Protein AF-X0WQC2-F1 (afdb_monomer_lite)

Foldseek 3Di:
DDWDDDPNDIDDDDADPDLVVQLVVCVVCVCVVQHVQKDKAQDQDWDDDDQFIDRARIKMWGCPDPPDIDIDGDHRDHPVDDPCVPGGHRDD

Sequence (92 aa):
MERLSYKGKVFTFYEYSRESDFERDVIEHSKEIFGPKSLYIDIKKKIKKDNIITIPDGYLIDFSFEGDPRIYIVENELVSHDPYAKEGQVLK

Secondary structure (DSSP, 8-state):
--EEEETTEEEEPPPPS-HHHHHHHHHHTHHHHH-TTEEEE---PPEEETTEEE-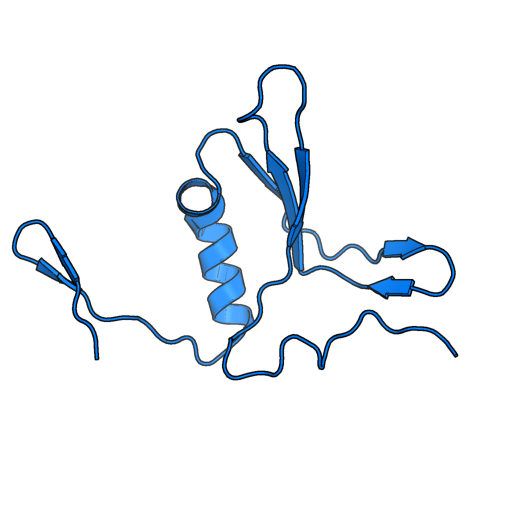-SEEEEE--STT--EEEEE----TTS-TTTT--EE--

Structure (mmCIF, N/CA/C/O backbone):
data_AF-X0WQC2-F1
#
_entry.id   AF-X0WQC2-F1
#
loop_
_atom_site.group_PDB
_atom_site.id
_atom_site.type_symbol
_atom_site.label_atom_id
_atom_site.label_alt_id
_atom_site.label_comp_id
_atom_site.label_asym_id
_atom_site.label_entity_id
_atom_site.label_seq_id
_atom_site.pdbx_PDB_ins_code
_atom_site.Cartn_x
_atom_site.Cartn_y
_atom_site.Cartn_z
_atom_site.occupancy
_atom_site.B_iso_or_equiv
_atom_site.auth_seq_id
_atom_site.auth_comp_id
_atom_site.auth_asym_id
_atom_site.auth_atom_id
_atom_site.pdbx_PDB_model_num
ATOM 1 N N . MET A 1 1 ? 11.322 -12.115 -19.188 1.00 55.62 1 MET A N 1
ATOM 2 C CA . MET A 1 1 ? 10.135 -11.237 -19.122 1.00 55.62 1 MET A CA 1
ATOM 3 C C . MET A 1 1 ? 8.902 -12.107 -19.041 1.00 55.62 1 MET A C 1
ATOM 5 O O . MET A 1 1 ? 8.475 -12.656 -20.052 1.00 55.62 1 MET A O 1
ATOM 9 N N . GLU A 1 2 ? 8.379 -12.280 -17.835 1.00 71.19 2 GLU A N 1
ATOM 10 C CA . GLU A 1 2 ? 7.093 -12.936 -17.622 1.00 71.19 2 GLU A CA 1
ATOM 11 C C . GLU A 1 2 ? 5.984 -11.986 -18.095 1.00 71.19 2 GLU A C 1
ATOM 13 O O . GLU A 1 2 ? 6.027 -10.785 -17.828 1.00 71.19 2 GLU A O 1
ATOM 18 N N . ARG A 1 3 ? 5.042 -12.492 -18.896 1.00 80.75 3 ARG A N 1
ATOM 19 C CA . ARG A 1 3 ? 3.916 -11.716 -19.432 1.00 80.75 3 ARG A CA 1
ATOM 20 C C . ARG A 1 3 ? 2.637 -12.239 -18.805 1.00 80.75 3 ARG A C 1
ATOM 22 O O . ARG A 1 3 ? 2.394 -13.444 -18.840 1.00 80.75 3 ARG A O 1
ATOM 29 N N . LEU A 1 4 ? 1.808 -11.341 -18.287 1.00 87.12 4 LEU A N 1
ATOM 30 C CA . LEU A 1 4 ? 0.505 -11.696 -17.735 1.00 87.12 4 LEU A CA 1
ATOM 31 C C . LEU A 1 4 ? -0.553 -11.569 -18.836 1.00 87.12 4 LEU A C 1
ATOM 33 O O . LEU A 1 4 ? -0.697 -10.509 -19.440 1.00 87.12 4 LEU A O 1
ATOM 37 N N . SER A 1 5 ? -1.302 -12.640 -19.103 1.00 89.88 5 SER A N 1
ATOM 38 C CA . SER A 1 5 ? -2.451 -12.606 -20.016 1.00 89.88 5 SER A CA 1
ATOM 39 C C . SER A 1 5 ? -3.745 -12.607 -19.212 1.00 89.88 5 SER A C 1
ATOM 41 O O . SER A 1 5 ? -4.004 -13.539 -18.451 1.00 89.88 5 SER A O 1
ATOM 43 N N . TYR A 1 6 ? -4.567 -11.573 -19.377 1.00 90.69 6 TYR A N 1
ATOM 44 C CA . TYR A 1 6 ? -5.858 -11.464 -18.703 1.00 90.69 6 TYR A CA 1
ATOM 45 C C . TYR A 1 6 ? -6.909 -10.849 -19.631 1.00 90.69 6 TYR A C 1
ATOM 47 O O . TYR A 1 6 ? -6.708 -9.771 -20.190 1.00 90.69 6 TYR A O 1
ATOM 55 N N . LYS A 1 7 ? -8.044 -11.545 -19.807 1.00 91.94 7 LYS A N 1
ATOM 56 C CA . LYS A 1 7 ? -9.178 -11.127 -20.662 1.00 91.94 7 LYS A CA 1
ATOM 57 C C . LYS A 1 7 ? -8.766 -10.679 -22.077 1.00 91.94 7 LYS A C 1
ATOM 59 O O . LYS A 1 7 ? -9.263 -9.681 -22.592 1.00 91.94 7 LYS A O 1
ATOM 64 N N . GLY A 1 8 ? -7.837 -11.405 -22.701 1.00 92.06 8 GLY A N 1
ATOM 65 C CA . GLY A 1 8 ? -7.358 -11.104 -24.057 1.00 92.06 8 GLY A CA 1
ATOM 66 C C . GLY A 1 8 ? -6.406 -9.906 -24.152 1.00 92.06 8 GLY A C 1
ATOM 67 O O . GLY A 1 8 ? -6.042 -9.513 -25.256 1.00 92.06 8 GLY A O 1
ATOM 68 N N . LYS A 1 9 ? -5.983 -9.334 -23.019 1.00 93.69 9 LYS A N 1
ATOM 69 C CA . LYS A 1 9 ? -4.934 -8.314 -22.947 1.00 93.69 9 LYS A CA 1
ATOM 70 C C . LYS A 1 9 ? -3.654 -8.925 -22.392 1.00 93.69 9 LYS A C 1
ATOM 72 O O . LYS A 1 9 ? -3.700 -9.747 -21.478 1.00 93.69 9 LYS A O 1
ATOM 77 N N . VAL A 1 10 ? -2.524 -8.501 -22.947 1.00 92.00 10 VAL A N 1
ATOM 78 C CA . VAL A 1 10 ? -1.192 -8.874 -22.468 1.00 92.00 10 VAL A CA 1
ATOM 79 C C . VAL A 1 10 ? -0.621 -7.691 -21.706 1.00 92.00 10 VAL A C 1
ATOM 81 O O . VAL A 1 10 ? -0.519 -6.594 -22.249 1.00 92.00 10 VAL A O 1
ATOM 84 N N . PHE A 1 11 ? -0.259 -7.930 -20.456 1.00 90.81 11 PHE A N 1
ATOM 85 C CA . PHE A 1 11 ? 0.365 -6.960 -19.575 1.00 90.81 11 PHE A CA 1
ATOM 86 C C . PHE A 1 11 ? 1.849 -7.286 -19.448 1.00 90.81 11 PHE A C 1
ATOM 88 O O . PHE A 1 11 ? 2.257 -8.453 -19.392 1.00 90.81 11 PHE A O 1
ATOM 95 N N . THR A 1 12 ? 2.650 -6.234 -19.405 1.00 88.75 12 THR A N 1
ATOM 96 C CA . THR A 1 12 ? 4.071 -6.289 -19.078 1.00 88.75 12 THR A CA 1
ATOM 97 C C . THR A 1 12 ? 4.276 -5.633 -17.728 1.00 88.75 12 THR A C 1
ATOM 99 O O . THR A 1 12 ? 3.562 -4.690 -17.391 1.00 88.75 12 THR A O 1
ATOM 102 N N . PHE A 1 13 ? 5.257 -6.118 -16.974 1.00 85.75 13 PHE A N 1
ATOM 103 C CA . PHE A 1 13 ? 5.668 -5.447 -15.751 1.00 85.75 13 PHE A CA 1
ATOM 104 C C . PHE A 1 13 ? 6.110 -4.018 -16.059 1.00 85.75 13 PHE A C 1
ATOM 106 O O . PHE A 1 13 ? 6.793 -3.770 -17.056 1.00 85.75 13 PHE A O 1
ATOM 113 N N . TYR A 1 14 ? 5.664 -3.095 -15.216 1.00 86.12 14 TYR A N 1
ATOM 114 C CA . TYR A 1 14 ? 6.130 -1.722 -15.212 1.00 86.12 14 TYR A CA 1
ATOM 115 C C . TYR A 1 14 ? 7.230 -1.604 -14.161 1.00 86.12 14 TYR A C 1
ATOM 117 O O . TYR A 1 14 ? 7.024 -1.974 -13.007 1.00 86.12 14 TYR A O 1
ATOM 125 N N . GLU A 1 15 ? 8.402 -1.139 -14.582 1.00 87.38 15 GLU A N 1
ATOM 126 C CA . GLU A 1 15 ? 9.534 -0.893 -13.695 1.00 87.38 15 GLU A CA 1
ATOM 127 C C . GLU A 1 15 ? 9.615 0.604 -13.408 1.00 87.38 15 GLU A C 1
ATOM 129 O O . GLU A 1 15 ? 9.659 1.429 -14.323 1.00 87.38 15 GLU A O 1
ATOM 134 N N . TYR A 1 16 ? 9.629 0.951 -12.126 1.00 89.19 16 TYR A N 1
ATOM 135 C CA . TYR A 1 16 ? 9.786 2.326 -11.680 1.00 89.19 16 TYR A CA 1
ATOM 136 C C . TYR A 1 16 ? 11.263 2.711 -11.669 1.00 89.19 16 TYR A C 1
ATOM 138 O O . TYR A 1 16 ? 12.106 1.976 -11.162 1.00 89.19 16 TYR A O 1
ATOM 146 N N . SER A 1 17 ? 11.571 3.907 -12.173 1.00 87.38 17 SER A N 1
ATOM 147 C CA . SER A 1 17 ? 12.932 4.461 -12.130 1.00 87.38 17 SER A CA 1
ATOM 148 C C . SER A 1 17 ? 13.222 5.256 -10.854 1.00 87.38 17 SER A C 1
ATOM 150 O O . SER A 1 17 ? 14.374 5.595 -10.591 1.00 87.38 17 SER A O 1
ATOM 152 N N . ARG A 1 18 ? 12.183 5.640 -10.101 1.00 88.44 18 ARG A N 1
ATOM 153 C CA . ARG A 1 18 ? 12.280 6.468 -8.893 1.00 88.44 18 ARG A CA 1
ATOM 154 C C . ARG A 1 18 ? 11.310 5.976 -7.831 1.00 88.44 18 ARG A C 1
ATOM 156 O O . ARG A 1 18 ? 10.144 5.735 -8.134 1.00 88.44 18 ARG A O 1
ATOM 163 N N . GLU A 1 19 ? 11.778 5.945 -6.588 1.00 87.00 19 GLU A N 1
ATOM 164 C CA . GLU A 1 19 ? 10.954 5.630 -5.414 1.00 87.00 19 GLU A CA 1
ATOM 165 C C . GLU A 1 19 ? 9.772 6.592 -5.278 1.00 87.00 19 GLU A C 1
ATOM 167 O O . GLU A 1 19 ? 8.667 6.153 -5.015 1.00 87.00 19 GLU A O 1
ATOM 172 N N . SER A 1 20 ? 9.950 7.882 -5.582 1.00 90.12 20 SER A N 1
ATOM 173 C CA . SER A 1 20 ? 8.861 8.866 -5.509 1.00 90.12 20 SER A CA 1
ATOM 174 C C . SER A 1 20 ? 7.710 8.598 -6.484 1.00 90.12 20 SER A C 1
ATOM 176 O O . SER A 1 20 ? 6.562 8.918 -6.190 1.00 90.12 20 SER A O 1
ATOM 178 N N . ASP A 1 21 ? 8.014 8.065 -7.673 1.00 91.75 21 ASP A N 1
ATOM 179 C CA . ASP A 1 21 ? 6.978 7.717 -8.649 1.00 91.75 21 ASP A CA 1
ATOM 180 C C . ASP A 1 21 ? 6.255 6.434 -8.224 1.00 91.75 21 ASP A C 1
ATOM 182 O O . ASP A 1 21 ? 5.040 6.345 -8.371 1.00 91.75 21 ASP A O 1
ATOM 186 N N . PHE A 1 22 ? 6.986 5.482 -7.637 1.00 91.94 22 PHE A N 1
ATOM 187 C CA . PHE A 1 22 ? 6.402 4.277 -7.055 1.00 91.94 22 PHE A CA 1
ATOM 188 C C . PHE A 1 22 ? 5.507 4.600 -5.852 1.00 91.94 22 PHE A C 1
ATOM 190 O O . PHE A 1 22 ? 4.359 4.169 -5.804 1.00 91.94 22 PHE A O 1
ATOM 197 N N . GLU A 1 23 ? 5.996 5.421 -4.923 1.00 92.50 23 GLU A N 1
ATOM 198 C CA . GLU A 1 23 ? 5.267 5.882 -3.741 1.00 92.50 23 GLU A CA 1
ATOM 199 C C . GLU A 1 23 ? 3.949 6.569 -4.129 1.00 92.50 23 GLU A C 1
ATOM 201 O O . GLU A 1 23 ? 2.902 6.263 -3.558 1.00 92.50 23 GLU A O 1
ATOM 206 N N . ARG A 1 24 ? 3.972 7.442 -5.148 1.00 94.19 24 ARG A N 1
ATOM 207 C CA . ARG A 1 24 ? 2.764 8.115 -5.651 1.00 94.19 24 ARG A CA 1
ATOM 208 C C . ARG A 1 24 ? 1.704 7.117 -6.110 1.00 94.19 24 ARG A C 1
ATOM 210 O O . ARG A 1 24 ? 0.541 7.260 -5.739 1.00 94.19 24 ARG A O 1
ATOM 217 N N . ASP A 1 25 ? 2.098 6.119 -6.891 1.00 95.12 25 ASP A N 1
ATOM 218 C CA . ASP A 1 25 ? 1.163 5.124 -7.412 1.00 95.12 25 ASP A CA 1
ATOM 219 C C . ASP A 1 25 ? 0.658 4.189 -6.294 1.00 95.12 25 ASP A C 1
ATOM 221 O O . ASP A 1 25 ? -0.505 3.781 -6.309 1.00 95.12 25 ASP A O 1
ATOM 225 N N . VAL A 1 26 ? 1.481 3.900 -5.274 1.00 94.44 26 VAL A N 1
ATOM 226 C CA . VAL A 1 26 ? 1.046 3.173 -4.065 1.00 94.44 26 VAL A CA 1
ATOM 227 C C . VAL A 1 26 ? -0.015 3.961 -3.296 1.00 94.44 26 VAL A C 1
ATOM 229 O O . VAL A 1 26 ? -0.999 3.374 -2.847 1.00 94.44 26 VAL A O 1
ATOM 232 N N . ILE A 1 27 ? 0.145 5.281 -3.159 1.00 94.69 27 ILE A N 1
ATOM 233 C CA . ILE A 1 27 ? -0.858 6.152 -2.528 1.00 94.69 27 ILE A CA 1
ATOM 234 C C . ILE A 1 27 ? -2.160 6.127 -3.338 1.00 94.69 27 ILE A C 1
ATOM 236 O O . ILE A 1 27 ? -3.234 5.882 -2.772 1.00 94.69 27 ILE A O 1
ATOM 240 N N . GLU A 1 28 ? -2.061 6.346 -4.654 1.00 96.75 28 GLU A N 1
ATOM 241 C CA . GLU A 1 28 ? -3.201 6.403 -5.578 1.00 96.75 28 GLU A CA 1
ATOM 242 C C . GLU A 1 28 ? -4.009 5.100 -5.579 1.00 96.75 28 GLU A C 1
ATOM 244 O O . GLU A 1 28 ? -5.239 5.138 -5.545 1.00 96.75 28 GLU A O 1
ATOM 249 N N . HIS A 1 29 ? -3.324 3.956 -5.540 1.00 96.38 29 HIS A N 1
ATOM 250 C CA . HIS A 1 29 ? -3.928 2.624 -5.607 1.00 96.38 29 HIS A CA 1
ATOM 251 C C . HIS A 1 29 ? -3.917 1.877 -4.268 1.00 96.38 29 HIS A C 1
ATOM 253 O O . HIS A 1 29 ? -3.983 0.645 -4.213 1.00 96.38 29 HIS A O 1
ATOM 259 N N . SER A 1 30 ? -3.828 2.606 -3.155 1.00 95.88 30 SER A N 1
ATOM 260 C CA . SER A 1 30 ? -3.678 2.017 -1.818 1.00 95.88 30 SER A CA 1
ATOM 261 C C . SER A 1 30 ? -4.810 1.047 -1.456 1.00 95.88 30 SER A C 1
ATOM 263 O O . SER A 1 30 ? -4.581 0.041 -0.783 1.00 95.88 30 SER A O 1
ATOM 265 N N . LYS A 1 31 ? -6.034 1.295 -1.932 1.00 95.38 31 LYS A N 1
ATOM 266 C CA . LYS A 1 31 ? -7.195 0.423 -1.694 1.00 95.38 31 LYS A CA 1
ATOM 267 C C . LYS A 1 31 ? -7.140 -0.869 -2.499 1.00 95.38 31 LYS A C 1
ATOM 269 O O . LYS A 1 31 ? -7.603 -1.900 -2.014 1.00 95.38 31 LYS A O 1
ATOM 274 N N . GLU A 1 32 ? -6.596 -0.829 -3.705 1.00 96.00 32 GLU A N 1
ATOM 275 C CA . GLU A 1 32 ? -6.385 -1.992 -4.559 1.00 96.00 32 GLU A CA 1
ATOM 276 C C . GLU A 1 32 ? -5.225 -2.850 -4.045 1.00 96.00 32 GLU A C 1
ATOM 278 O O . GLU A 1 32 ? -5.311 -4.076 -4.092 1.00 96.00 32 GLU A O 1
ATOM 283 N N . ILE A 1 33 ? -4.175 -2.213 -3.519 1.00 94.81 33 ILE A N 1
ATOM 284 C CA . ILE A 1 33 ? -2.967 -2.876 -3.012 1.00 94.81 33 ILE A CA 1
ATOM 285 C C . ILE A 1 33 ? -3.218 -3.510 -1.639 1.00 94.81 33 ILE A C 1
ATOM 287 O O . ILE A 1 33 ? -2.978 -4.702 -1.453 1.00 94.81 33 ILE A O 1
ATOM 291 N N . PHE A 1 34 ? -3.710 -2.729 -0.674 1.00 94.81 34 PHE A N 1
ATOM 292 C CA . PHE A 1 34 ? -3.877 -3.169 0.719 1.00 94.81 34 PHE A CA 1
ATOM 293 C C . PHE A 1 34 ? -5.288 -3.677 1.033 1.00 94.81 34 PHE A C 1
ATOM 295 O O . PHE A 1 34 ? -5.553 -4.188 2.120 1.00 94.81 34 PHE A O 1
ATOM 302 N N . GLY A 1 35 ? -6.210 -3.547 0.082 1.00 94.75 35 GLY A N 1
ATOM 303 C CA . GLY A 1 35 ? -7.585 -4.003 0.201 1.00 94.75 35 GLY A CA 1
ATOM 304 C C . GLY A 1 35 ? -8.556 -2.929 0.712 1.00 94.75 35 GLY A C 1
ATOM 305 O O . GLY A 1 35 ? -8.174 -1.937 1.341 1.00 94.75 35 GLY A O 1
ATOM 306 N N . PRO A 1 36 ? -9.867 -3.125 0.483 1.00 95.38 36 PRO A N 1
ATOM 307 C CA . PRO A 1 36 ? -10.887 -2.109 0.745 1.00 95.38 36 PRO A CA 1
ATOM 308 C C . PRO A 1 36 ? -11.074 -1.802 2.239 1.00 95.38 36 PRO A C 1
ATOM 310 O O . PRO A 1 36 ? -11.394 -0.663 2.595 1.00 95.38 36 PRO A O 1
ATOM 313 N N . LYS A 1 37 ? -10.835 -2.798 3.108 1.00 96.12 37 LYS A N 1
ATOM 314 C CA . LYS A 1 37 ? -10.909 -2.709 4.577 1.00 96.12 37 LYS A CA 1
ATOM 315 C C . LYS A 1 37 ? -9.607 -2.189 5.210 1.00 96.12 37 LYS A C 1
ATOM 317 O O . LYS A 1 37 ? -9.319 -2.505 6.354 1.00 96.12 37 LYS A O 1
ATOM 322 N N . SER A 1 38 ? -8.825 -1.390 4.495 1.00 95.81 38 SER A N 1
ATOM 323 C CA . SER A 1 38 ? -7.598 -0.787 5.022 1.00 95.81 38 SER A CA 1
ATOM 324 C C . SER A 1 38 ? -7.648 0.743 4.974 1.00 95.81 38 SER A C 1
ATOM 326 O O . SER A 1 38 ? -8.442 1.319 4.232 1.00 95.81 38 SER A O 1
ATOM 328 N N . LEU A 1 39 ? -6.831 1.426 5.766 1.00 95.56 39 LEU A N 1
ATOM 329 C CA . LEU A 1 39 ? -6.623 2.870 5.714 1.00 95.56 39 LEU A CA 1
ATOM 330 C C . LEU A 1 39 ? -5.124 3.136 5.623 1.00 95.56 39 LEU A C 1
ATOM 332 O O . LEU A 1 39 ? -4.407 2.967 6.608 1.00 95.56 39 LEU A O 1
ATOM 336 N N . TYR A 1 40 ? -4.676 3.547 4.439 1.00 96.44 40 TYR A N 1
ATOM 337 C CA . TYR A 1 40 ? -3.320 4.033 4.225 1.00 96.44 40 TYR A CA 1
ATOM 338 C C . TYR A 1 40 ? -3.236 5.517 4.594 1.00 96.44 40 TYR A C 1
ATOM 340 O O . TYR A 1 40 ? -4.107 6.309 4.228 1.00 96.44 40 TYR A O 1
ATOM 348 N N . ILE A 1 41 ? -2.207 5.879 5.349 1.00 95.00 41 ILE A N 1
ATOM 349 C CA . ILE A 1 41 ? -1.963 7.222 5.865 1.00 95.00 41 ILE A CA 1
ATOM 350 C C . ILE A 1 41 ? -0.589 7.658 5.356 1.00 95.00 41 ILE A C 1
ATOM 352 O O . ILE A 1 41 ? 0.441 7.248 5.895 1.00 95.00 41 ILE A O 1
ATOM 356 N N . ASP A 1 42 ? -0.603 8.507 4.332 1.00 92.75 42 ASP A N 1
ATOM 357 C CA . ASP A 1 42 ? 0.576 9.160 3.761 1.00 92.75 42 ASP A CA 1
ATOM 358 C C . ASP A 1 42 ? 1.020 10.328 4.658 1.00 92.75 42 ASP A C 1
ATOM 360 O O . ASP A 1 42 ? 0.652 11.489 4.464 1.00 92.75 42 ASP A O 1
ATOM 364 N N . ILE A 1 43 ? 1.722 10.001 5.744 1.00 88.94 43 ILE A N 1
ATOM 365 C CA . ILE A 1 43 ? 2.319 10.991 6.642 1.00 88.94 43 ILE A CA 1
ATOM 366 C C . ILE A 1 43 ? 3.739 10.554 6.980 1.00 88.94 43 ILE A C 1
ATOM 368 O O . ILE A 1 43 ? 3.948 9.636 7.775 1.00 88.94 43 ILE A O 1
ATOM 372 N N . LYS A 1 44 ? 4.717 11.332 6.511 1.00 86.31 44 LYS A N 1
ATOM 373 C CA . LYS A 1 44 ? 6.137 11.174 6.857 1.00 86.31 44 LYS A CA 1
ATOM 374 C C . LYS A 1 44 ? 6.434 11.709 8.258 1.00 86.31 44 LYS A C 1
ATOM 376 O O . LYS A 1 44 ? 7.013 12.782 8.445 1.00 86.31 44 LYS A O 1
ATOM 381 N N . LYS A 1 45 ? 5.982 10.982 9.283 1.00 84.69 45 LYS A N 1
ATOM 382 C CA . LYS A 1 45 ? 6.198 11.339 10.693 1.00 84.69 45 LYS A CA 1
ATOM 383 C C . LYS A 1 45 ? 7.344 10.537 11.286 1.00 84.69 45 LYS A C 1
ATOM 385 O O . LYS A 1 45 ? 7.242 9.326 11.434 1.00 84.69 45 LYS A O 1
ATOM 390 N N . LYS A 1 46 ? 8.387 11.249 11.721 1.00 82.25 46 LYS A N 1
ATOM 391 C CA . LYS A 1 46 ? 9.538 10.682 12.430 1.00 82.25 46 LYS A CA 1
ATOM 392 C C . LYS A 1 46 ? 9.100 9.902 13.672 1.00 82.25 46 LYS A C 1
ATOM 394 O O . LYS A 1 46 ? 8.484 10.472 14.576 1.00 82.25 46 LYS A O 1
ATOM 399 N N . ILE A 1 47 ? 9.490 8.635 13.740 1.00 81.69 47 ILE A N 1
ATOM 400 C CA . ILE A 1 47 ? 9.369 7.792 14.925 1.00 81.69 47 ILE A CA 1
ATOM 401 C C . ILE A 1 47 ? 10.733 7.750 15.606 1.00 81.69 47 ILE A C 1
ATOM 403 O O . ILE A 1 47 ? 11.767 7.551 14.966 1.00 81.69 47 ILE A O 1
ATOM 407 N N . LYS A 1 48 ? 10.731 7.948 16.924 1.00 80.88 48 LYS A N 1
ATOM 408 C CA . LYS A 1 48 ? 11.903 7.752 17.770 1.00 80.88 48 LYS A CA 1
ATOM 409 C C . LYS A 1 48 ? 11.526 6.811 18.901 1.00 80.88 48 LYS A C 1
ATOM 411 O O . LYS A 1 48 ? 10.646 7.141 19.696 1.00 80.88 48 LYS A O 1
ATOM 416 N N . LYS A 1 49 ? 12.202 5.671 18.982 1.00 78.62 49 LYS A N 1
ATOM 417 C CA . LYS A 1 49 ? 12.119 4.767 20.127 1.00 78.62 49 LYS A CA 1
ATOM 418 C C . LYS A 1 49 ? 13.521 4.280 20.454 1.00 78.62 49 LYS A C 1
ATOM 420 O O . LYS A 1 49 ? 14.193 3.723 19.592 1.00 78.62 49 LYS A O 1
ATOM 425 N N . ASP A 1 50 ? 13.950 4.530 21.686 1.00 82.81 50 ASP A N 1
ATOM 426 C CA . ASP A 1 50 ? 15.302 4.235 22.159 1.00 82.81 50 ASP A CA 1
ATOM 427 C C . ASP A 1 50 ? 16.367 4.808 21.197 1.00 82.81 50 ASP A C 1
ATOM 429 O O . ASP A 1 50 ? 16.384 6.022 20.953 1.00 82.81 50 ASP A O 1
ATOM 433 N N . ASN A 1 51 ? 17.207 3.946 20.616 1.00 75.62 51 ASN A N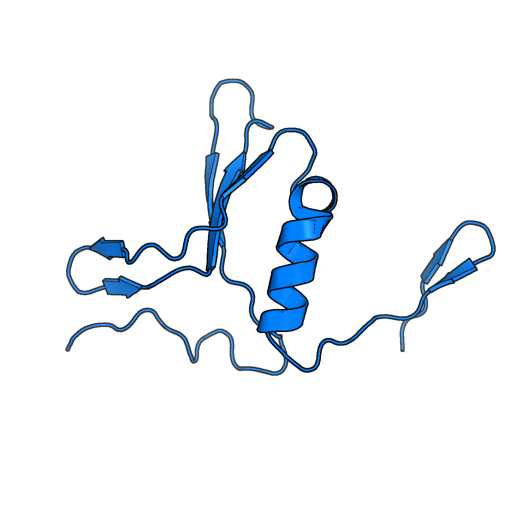 1
ATOM 434 C CA . ASN A 1 51 ? 18.260 4.318 19.665 1.00 75.62 51 ASN A CA 1
ATOM 435 C C . ASN A 1 51 ? 17.827 4.255 18.192 1.00 75.62 51 ASN A C 1
ATOM 437 O O . ASN A 1 51 ? 18.648 4.530 17.319 1.00 75.62 51 ASN A O 1
ATOM 441 N N . ILE A 1 52 ? 16.570 3.907 17.901 1.00 70.94 52 ILE A N 1
ATOM 442 C CA . ILE A 1 52 ? 16.061 3.795 16.533 1.00 70.94 52 ILE A CA 1
ATOM 443 C C . ILE A 1 52 ? 15.348 5.090 16.157 1.00 70.94 52 ILE A C 1
ATOM 445 O O . ILE A 1 52 ? 14.382 5.517 16.804 1.00 70.94 52 ILE A O 1
ATOM 449 N N . ILE A 1 53 ? 15.827 5.701 15.077 1.00 76.94 53 ILE A N 1
ATOM 450 C CA . ILE A 1 53 ? 15.186 6.827 14.414 1.00 76.94 53 ILE A CA 1
ATOM 451 C C . ILE A 1 53 ? 14.855 6.416 12.982 1.00 76.94 53 ILE A C 1
ATOM 453 O O . ILE A 1 53 ? 15.756 6.120 12.202 1.00 76.94 53 ILE A O 1
ATOM 457 N N . THR A 1 54 ? 13.572 6.458 12.627 1.00 82.00 54 THR A N 1
ATOM 458 C CA . THR A 1 54 ? 13.124 6.274 11.241 1.00 82.00 54 THR A CA 1
ATOM 459 C C . THR A 1 54 ? 12.037 7.282 10.873 1.00 82.00 54 THR A C 1
ATOM 461 O O . THR A 1 54 ? 11.328 7.801 11.743 1.00 82.00 54 THR A O 1
ATOM 464 N N . ILE A 1 55 ? 11.945 7.608 9.590 1.00 85.56 55 ILE A N 1
ATOM 465 C CA . ILE A 1 55 ? 10.856 8.383 9.001 1.00 85.56 55 ILE A CA 1
ATOM 466 C C . ILE A 1 55 ? 10.250 7.466 7.943 1.00 85.56 55 ILE A C 1
ATOM 468 O O . ILE A 1 55 ? 10.830 7.384 6.866 1.00 85.56 55 ILE A O 1
ATOM 472 N N . PRO A 1 56 ? 9.143 6.779 8.255 1.00 89.19 56 PRO A N 1
ATOM 473 C CA . PRO A 1 56 ? 8.512 5.908 7.287 1.00 89.19 56 PRO A CA 1
ATOM 474 C C . PRO A 1 56 ? 7.808 6.705 6.196 1.00 89.19 56 PRO A C 1
ATOM 476 O O . PRO A 1 56 ? 7.387 7.847 6.431 1.00 89.19 56 PRO A O 1
ATOM 479 N N . ASP A 1 57 ? 7.628 6.073 5.042 1.00 89.44 57 ASP A N 1
ATOM 480 C CA . ASP A 1 57 ? 6.829 6.628 3.947 1.00 89.44 57 ASP A CA 1
ATOM 481 C C . ASP A 1 57 ? 5.332 6.640 4.274 1.00 89.44 57 ASP A C 1
ATOM 483 O O . ASP A 1 57 ? 4.624 7.576 3.907 1.00 89.44 57 ASP A O 1
ATOM 487 N N . GLY A 1 58 ? 4.837 5.659 5.035 1.00 92.69 58 GLY A N 1
ATOM 488 C CA . GLY A 1 58 ? 3.431 5.639 5.425 1.00 92.69 58 GLY A CA 1
ATOM 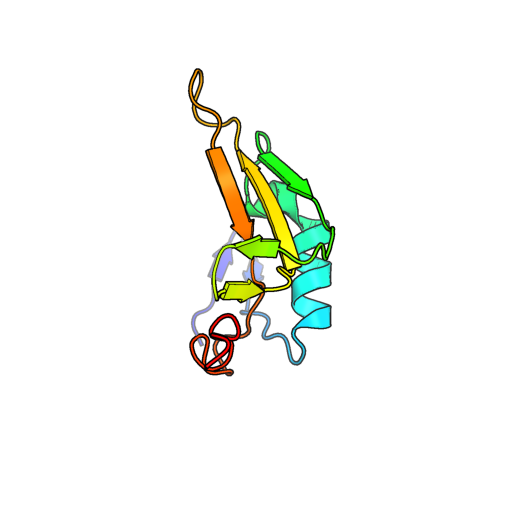489 C C . GLY A 1 58 ? 3.074 4.689 6.560 1.00 92.69 58 GLY A C 1
ATOM 490 O O . GLY A 1 58 ? 3.884 3.907 7.063 1.00 92.69 58 GLY A O 1
ATOM 491 N N . TYR A 1 59 ? 1.809 4.759 6.964 1.00 94.00 59 TYR A N 1
ATOM 492 C CA . TYR A 1 59 ? 1.209 3.865 7.952 1.00 94.00 59 TYR A CA 1
ATOM 493 C C . TYR A 1 59 ? -0.038 3.211 7.368 1.00 94.00 59 TYR A C 1
ATOM 495 O O . TYR A 1 59 ? -0.808 3.857 6.660 1.00 94.00 59 TYR A O 1
ATOM 503 N N . LEU A 1 60 ? -0.279 1.950 7.712 1.00 95.81 60 LEU A N 1
ATOM 504 C CA . LEU A 1 60 ? -1.465 1.214 7.286 1.00 95.81 60 LEU A CA 1
ATOM 505 C C . LEU A 1 60 ? -2.231 0.720 8.508 1.00 95.81 60 LEU A C 1
ATOM 507 O O . LEU A 1 60 ? -1.663 0.031 9.353 1.00 95.81 60 LEU A O 1
ATOM 511 N N . ILE A 1 61 ? -3.523 1.028 8.578 1.00 95.56 61 ILE A N 1
ATOM 512 C CA . ILE A 1 61 ? -4.448 0.391 9.519 1.00 95.56 61 ILE A CA 1
ATOM 513 C C . ILE A 1 61 ? -5.298 -0.606 8.737 1.00 95.56 61 ILE A C 1
ATOM 515 O O . ILE A 1 61 ? -6.011 -0.220 7.815 1.00 95.56 61 ILE A O 1
ATOM 519 N N . ASP A 1 62 ? -5.231 -1.879 9.096 1.00 95.38 62 ASP A N 1
ATOM 520 C CA . ASP A 1 62 ? -5.963 -2.961 8.444 1.00 95.38 62 ASP A CA 1
ATOM 521 C C . ASP A 1 62 ? -7.093 -3.468 9.345 1.00 95.38 62 ASP A C 1
ATOM 523 O O . ASP A 1 62 ? -6.863 -3.960 10.452 1.00 95.38 62 ASP A O 1
ATOM 527 N N . PHE A 1 63 ? -8.322 -3.357 8.848 1.00 95.75 63 PHE A N 1
ATOM 528 C CA . PHE A 1 63 ? -9.555 -3.785 9.507 1.00 95.75 63 PHE A CA 1
ATOM 529 C C . PHE A 1 63 ? -10.075 -5.124 8.965 1.00 95.75 63 PHE A C 1
ATOM 531 O O . PHE A 1 63 ? -11.220 -5.496 9.226 1.00 95.75 63 PHE A O 1
ATOM 538 N N . SER A 1 64 ? -9.275 -5.855 8.186 1.00 92.06 64 SER A N 1
ATOM 539 C CA . SER A 1 64 ? -9.673 -7.155 7.631 1.00 92.06 64 SER A CA 1
ATOM 540 C C . SER A 1 64 ? -9.857 -8.230 8.709 1.00 92.06 64 SER A C 1
ATOM 542 O O . SER A 1 64 ? -10.622 -9.172 8.504 1.00 92.06 64 SER A O 1
ATOM 544 N N . PHE A 1 65 ? -9.208 -8.067 9.866 1.00 90.25 65 PHE A N 1
ATOM 545 C CA . PHE A 1 65 ? -9.312 -8.956 11.022 1.00 90.25 65 PHE A CA 1
ATOM 546 C C . PHE A 1 65 ? -10.342 -8.412 12.018 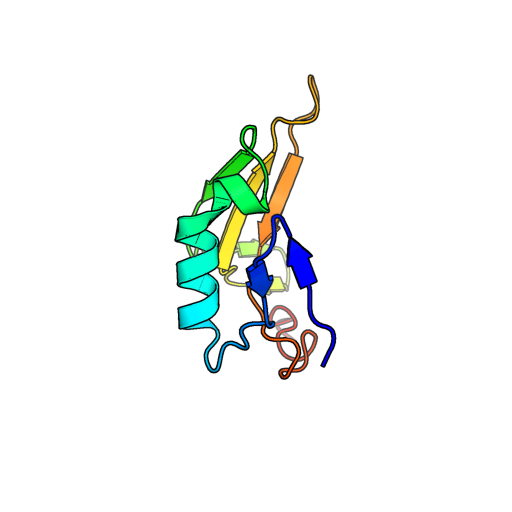1.00 90.25 65 PHE A C 1
ATOM 548 O O . PHE A 1 65 ? -10.071 -7.507 12.809 1.00 90.25 65 PHE A O 1
ATOM 555 N N . GLU A 1 66 ? -11.557 -8.955 11.960 1.00 83.75 66 GLU A N 1
ATOM 556 C CA . GLU A 1 66 ? -12.661 -8.534 12.824 1.00 83.75 66 GLU A CA 1
ATOM 557 C C . GLU A 1 66 ? -12.333 -8.837 14.298 1.00 83.75 66 GLU A C 1
ATOM 559 O O . GLU A 1 66 ? -12.151 -9.989 14.686 1.00 83.75 66 GLU A O 1
ATOM 564 N N . GLY A 1 67 ? -12.223 -7.780 15.112 1.00 89.44 67 GLY A N 1
ATOM 565 C CA . GLY A 1 67 ? -11.869 -7.850 16.536 1.00 89.44 67 GLY A CA 1
ATOM 566 C C . GLY A 1 67 ? -10.394 -7.590 16.864 1.00 89.44 67 GLY A C 1
ATOM 567 O O . GLY A 1 67 ? -10.090 -7.356 18.031 1.00 89.44 67 GLY A O 1
ATOM 568 N N . ASP A 1 68 ? -9.504 -7.568 15.866 1.00 93.44 68 ASP A N 1
ATOM 569 C CA . ASP A 1 68 ? -8.061 -7.340 16.050 1.00 93.44 68 ASP A CA 1
ATOM 570 C C . ASP A 1 68 ? -7.468 -6.522 14.883 1.00 93.44 68 ASP A C 1
ATOM 572 O O . ASP A 1 68 ? -6.748 -7.060 14.036 1.00 93.44 68 ASP A O 1
ATOM 576 N N . PRO A 1 69 ? -7.812 -5.224 14.766 1.00 92.69 69 PRO A N 1
ATOM 577 C CA . PRO A 1 69 ? -7.265 -4.377 13.714 1.00 92.69 69 PRO A CA 1
ATOM 578 C C . PRO A 1 69 ? -5.745 -4.251 13.856 1.00 92.69 69 PRO A C 1
ATOM 580 O O . PRO A 1 69 ? -5.220 -4.026 14.948 1.00 92.69 69 PRO A O 1
ATOM 583 N N . ARG A 1 70 ? -5.033 -4.350 12.733 1.00 94.69 70 ARG A N 1
ATOM 584 C CA . ARG A 1 70 ? -3.564 -4.343 12.706 1.00 94.69 70 ARG A CA 1
ATOM 585 C C . ARG A 1 70 ? -3.028 -3.010 12.221 1.00 94.69 70 ARG A C 1
ATOM 587 O O . ARG A 1 70 ? -3.636 -2.362 11.374 1.00 94.69 70 ARG A O 1
ATOM 594 N N . ILE A 1 71 ? -1.872 -2.618 12.748 1.00 93.69 71 ILE A N 1
ATOM 595 C CA . ILE A 1 71 ? -1.156 -1.413 12.328 1.00 93.69 71 ILE A CA 1
ATOM 596 C C . ILE A 1 71 ? 0.199 -1.828 11.768 1.00 93.69 71 ILE A C 1
ATOM 598 O O . ILE A 1 71 ? 0.934 -2.575 12.415 1.00 93.69 71 ILE A O 1
ATOM 602 N N . TYR A 1 72 ? 0.533 -1.308 10.592 1.00 92.56 72 TYR A N 1
ATOM 603 C CA . TYR A 1 72 ? 1.805 -1.538 9.919 1.00 92.56 72 TYR A CA 1
ATOM 604 C C . TYR A 1 72 ? 2.505 -0.214 9.611 1.00 92.56 72 TYR A C 1
ATOM 606 O O . TYR A 1 72 ? 1.862 0.819 9.409 1.00 92.56 72 TYR A O 1
ATOM 614 N N . ILE A 1 73 ? 3.832 -0.280 9.560 1.00 91.38 73 ILE A N 1
ATOM 615 C CA . ILE A 1 73 ? 4.697 0.753 8.991 1.00 91.38 73 ILE A CA 1
ATOM 616 C C . ILE A 1 73 ? 5.005 0.323 7.556 1.00 91.38 73 ILE A C 1
ATOM 618 O O . ILE A 1 73 ? 5.292 -0.854 7.330 1.00 91.38 73 ILE A O 1
ATOM 622 N N . VAL A 1 74 ? 4.906 1.249 6.606 1.00 91.62 74 VAL A N 1
ATOM 623 C CA . VAL A 1 74 ? 5.132 0.998 5.180 1.00 91.62 74 VAL A CA 1
ATOM 624 C C . VAL A 1 74 ? 6.347 1.792 4.717 1.00 91.62 74 VAL A C 1
ATOM 626 O O . VAL A 1 74 ? 6.435 2.989 4.986 1.00 91.62 74 VAL A O 1
ATOM 629 N N . GLU A 1 75 ? 7.244 1.107 4.012 1.00 90.31 75 GLU A N 1
ATOM 630 C CA . GLU A 1 75 ? 8.423 1.665 3.342 1.00 90.31 75 GLU A CA 1
ATOM 631 C C . GLU A 1 75 ? 8.349 1.253 1.864 1.00 90.31 75 GLU A C 1
ATOM 633 O O . GLU A 1 75 ? 8.183 0.062 1.566 1.00 90.31 75 GLU A O 1
ATOM 638 N N . ASN A 1 76 ? 8.419 2.214 0.942 1.00 88.44 76 ASN A N 1
ATOM 639 C CA . ASN A 1 76 ? 8.266 1.962 -0.492 1.00 88.44 76 ASN A CA 1
ATOM 640 C C . ASN A 1 76 ? 9.635 1.964 -1.182 1.00 88.44 76 ASN A C 1
ATOM 642 O O . ASN A 1 76 ? 10.104 2.985 -1.679 1.00 88.44 76 ASN A O 1
ATOM 646 N N . GLU A 1 77 ? 10.258 0.790 -1.259 1.00 84.94 77 GLU A N 1
ATOM 647 C CA . GLU A 1 77 ? 11.619 0.631 -1.782 1.00 84.94 77 GLU A CA 1
ATOM 648 C C . GLU A 1 77 ? 11.644 -0.113 -3.121 1.00 84.94 77 GLU A C 1
ATOM 650 O O . GLU A 1 77 ? 10.960 -1.124 -3.311 1.00 84.94 77 GLU A O 1
ATOM 655 N N . LEU A 1 78 ? 12.475 0.353 -4.057 1.00 85.44 78 LEU A N 1
ATOM 656 C CA . LEU A 1 78 ? 12.736 -0.384 -5.293 1.00 85.44 78 LEU A CA 1
ATOM 657 C C . LEU A 1 78 ? 13.706 -1.534 -5.019 1.00 85.44 78 LEU A C 1
ATOM 659 O O . LEU A 1 78 ? 14.760 -1.332 -4.432 1.00 85.44 78 LEU A O 1
ATOM 663 N N . VAL A 1 79 ? 13.406 -2.730 -5.535 1.00 74.62 79 VAL A N 1
ATOM 664 C CA . VAL A 1 79 ? 14.238 -3.941 -5.349 1.00 74.62 79 VAL A CA 1
ATOM 665 C C . VAL A 1 79 ? 15.654 -3.789 -5.930 1.00 74.62 79 VAL A C 1
ATOM 667 O O . VAL A 1 79 ? 16.579 -4.485 -5.521 1.00 74.62 79 VAL A O 1
ATOM 670 N N . SER A 1 80 ? 15.843 -2.879 -6.892 1.00 66.75 80 SER A N 1
ATOM 671 C CA . SER A 1 80 ? 17.162 -2.525 -7.431 1.00 66.75 80 SER A CA 1
ATOM 672 C C . SER A 1 80 ? 18.060 -1.807 -6.421 1.00 66.75 80 SER A C 1
ATOM 674 O O . SER A 1 80 ? 19.265 -1.705 -6.649 1.00 66.75 80 SER A O 1
ATOM 676 N N . HIS A 1 81 ? 17.488 -1.279 -5.341 1.00 62.62 81 HIS A N 1
ATOM 677 C CA . HIS A 1 81 ? 18.206 -0.702 -4.215 1.00 62.62 81 HIS A CA 1
ATOM 678 C C . HIS A 1 81 ? 18.250 -1.731 -3.081 1.00 62.62 81 HIS A C 1
ATOM 680 O O . HIS A 1 81 ? 17.315 -2.505 -2.905 1.00 62.62 81 HIS A O 1
ATOM 686 N N . ASP A 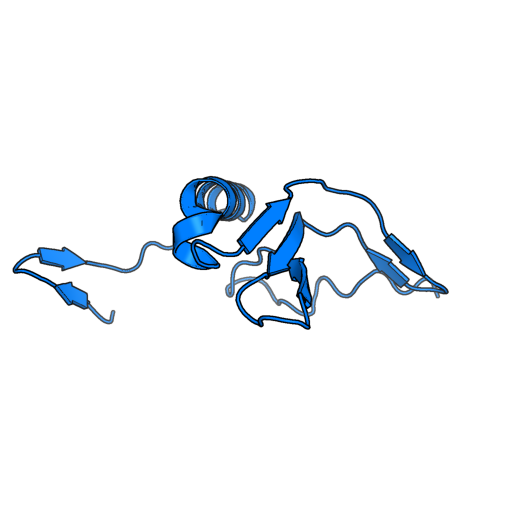1 82 ? 19.357 -1.783 -2.335 1.00 55.34 82 ASP A N 1
ATOM 687 C CA . ASP A 1 82 ? 19.486 -2.698 -1.198 1.00 55.34 82 ASP A CA 1
ATOM 688 C C . ASP A 1 82 ? 18.475 -2.292 -0.103 1.00 55.34 82 ASP A C 1
ATOM 690 O O . ASP A 1 82 ? 18.649 -1.230 0.506 1.00 55.34 82 ASP A O 1
ATOM 694 N N . PRO A 1 83 ? 17.428 -3.099 0.166 1.00 52.53 83 PRO A N 1
ATOM 695 C CA . PRO A 1 83 ? 16.385 -2.751 1.130 1.00 52.53 83 PRO A CA 1
ATOM 696 C C . PRO A 1 83 ? 16.922 -2.673 2.567 1.00 52.53 83 PRO A C 1
ATOM 698 O O . PRO A 1 83 ? 16.296 -2.050 3.422 1.00 52.53 83 PRO A O 1
ATOM 701 N N . TYR A 1 84 ? 18.092 -3.263 2.841 1.00 53.44 84 TYR A N 1
ATOM 702 C CA . TYR A 1 84 ? 18.770 -3.178 4.134 1.00 53.44 84 TYR A CA 1
ATOM 703 C C . TYR A 1 84 ? 19.750 -2.005 4.213 1.00 53.44 84 TYR A C 1
ATOM 705 O O . TYR A 1 84 ? 20.209 -1.679 5.298 1.00 53.44 84 TYR A O 1
ATOM 713 N N . ALA A 1 85 ? 20.059 -1.300 3.121 1.00 55.00 85 ALA A N 1
ATOM 714 C CA . ALA A 1 85 ? 20.909 -0.108 3.207 1.00 55.00 85 ALA A CA 1
ATOM 715 C C . ALA A 1 85 ? 20.208 1.068 3.916 1.00 55.00 85 ALA A C 1
ATOM 717 O O . ALA A 1 85 ? 20.879 1.967 4.428 1.00 55.00 85 ALA A O 1
ATOM 718 N N . LYS A 1 86 ? 18.870 1.050 3.988 1.00 54.22 86 LYS A N 1
ATOM 719 C CA . LYS A 1 86 ? 18.056 1.997 4.760 1.00 54.22 86 LYS A CA 1
ATOM 720 C C . LYS A 1 86 ? 17.686 1.455 6.149 1.00 54.22 86 LYS A C 1
ATOM 722 O O . LYS A 1 86 ? 16.577 1.695 6.622 1.00 54.22 86 LYS A O 1
ATOM 727 N N . GLU A 1 87 ? 18.589 0.736 6.833 1.00 48.31 87 GLU A N 1
ATOM 728 C CA . GLU A 1 87 ? 18.374 0.430 8.256 1.00 48.31 87 GLU A CA 1
ATOM 729 C C . GLU A 1 87 ? 18.070 1.733 9.006 1.00 48.31 87 GLU A C 1
ATOM 731 O O . GLU A 1 87 ? 18.804 2.722 8.885 1.00 48.31 87 GLU A O 1
ATOM 736 N N . GLY A 1 88 ? 16.975 1.735 9.776 1.00 47.91 88 GLY A N 1
ATOM 737 C CA . GLY A 1 88 ? 16.649 2.818 10.694 1.00 47.91 88 GLY A CA 1
ATOM 738 C C . GLY A 1 88 ? 17.913 3.217 11.441 1.00 47.91 88 GLY A C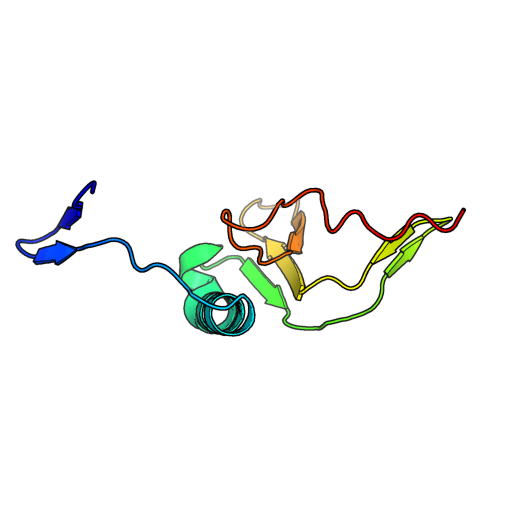 1
ATOM 739 O O . GLY A 1 88 ? 18.576 2.360 12.021 1.00 47.91 88 GLY A O 1
ATOM 740 N N . GLN A 1 89 ? 18.279 4.497 11.353 1.00 46.84 89 GLN A N 1
ATOM 741 C CA . GLN A 1 89 ? 19.563 4.994 11.833 1.00 46.84 89 GLN A CA 1
ATOM 742 C C . GLN A 1 89 ? 19.704 4.631 13.311 1.00 46.84 89 GLN A C 1
ATOM 744 O O . GLN A 1 89 ? 19.108 5.279 14.176 1.00 46.84 89 GLN A O 1
ATOM 749 N N . VAL A 1 90 ? 20.467 3.574 13.597 1.00 37.53 90 VAL A N 1
ATOM 750 C CA . VAL A 1 90 ? 20.878 3.246 14.954 1.00 37.53 90 VAL A CA 1
ATOM 751 C C . VAL A 1 90 ? 21.879 4.322 15.323 1.00 37.53 90 VAL A C 1
ATOM 753 O O . VAL A 1 90 ? 22.993 4.361 14.796 1.00 37.53 90 VAL A O 1
ATOM 756 N N . LEU A 1 91 ? 21.466 5.240 16.193 1.00 39.62 91 LEU A N 1
ATOM 757 C CA . LEU A 1 91 ? 22.410 6.157 16.813 1.00 39.62 91 LEU A CA 1
ATOM 758 C C . LEU A 1 91 ? 23.405 5.301 17.615 1.00 39.62 91 LEU A C 1
ATOM 760 O O . LEU A 1 91 ? 23.011 4.644 18.582 1.00 39.62 91 LEU A O 1
ATOM 764 N N . LYS A 1 92 ? 24.660 5.255 17.150 1.00 36.06 92 LYS A N 1
ATOM 765 C CA . LYS A 1 92 ? 25.800 4.765 17.933 1.00 36.06 92 LYS A CA 1
ATOM 766 C C . LYS A 1 92 ? 26.056 5.674 19.127 1.00 36.06 92 LYS A C 1
ATOM 768 O O . LYS A 1 92 ? 25.911 6.907 18.962 1.00 36.06 92 LYS A O 1
#

pLDDT: mean 83.73, std 15.38, range [36.06, 96.75]

Radius of gyration: 16.39 Å; chains: 1; bounding box: 38×24×46 Å

Organism: NCBI:txid412755